Protein AF-A0A973IZ06-F1 (afdb_monomer_lite)

Sequence (169 aa):
MKSPYSHLQQHLMRENWNLSCFGRGHYFFLGFISSAFIGYASLHNDHSNIAILVANFGLVCSFAWSFSNRGSKFWYESWEEKVKKLELQVTGESNFTTIENFLTDKKLLRRLWGRKRFSVSRIAIALSDYTVAIWFIIILIELNQILCIFEVKKISAIILSVISVCSVI

Foldseek 3Di:
DPPPCPVVVVVVVVVVVVVVVVVVLLVVLVVLLVVLVVVLVVQVPPPLPVSLVSLVSSLVSLVVQLVVLVVVVVVVVVVVVVVQVVCCVPPVDDPVCVVVVVPPPPVPVLVPPNPPVPDPSNVSNVVSVVSNVVSVVVNVVSVVVVVVVVVVVVVVVVVVVVVVVVVVD

Secondary structure (DSSP, 8-state):
---TTHHHHHHHHHHHHHHHHHHHHHHHHHHHHHHHHHHHHHHTTT-HHHHHHHHHHHHHHHHHHHHHHHHHHHHHHHHHHHHHHHHHHHHSS-TTTHHHHTTTT-TTTHHHH------HHHHHHHHHHHHHHHHHHHHHHHHHHHHHHHHHHHHHHHHHHHHHHHTT-

pLDDT: mean 77.84, std 15.22, range [39.03, 95.69]

Radius of gyration: 27.6 Å; chains: 1; bounding box: 57×37×101 Å

Structure (mmCIF, N/CA/C/O backbone):
data_AF-A0A973IZ06-F1
#
_entry.id   AF-A0A973IZ06-F1
#
loop_
_atom_site.group_PDB
_atom_site.id
_atom_site.type_symbol
_atom_site.label_atom_id
_atom_site.label_alt_id
_atom_site.label_comp_id
_atom_site.label_asym_id
_atom_site.label_entity_id
_atom_site.label_seq_id
_atom_site.pdbx_PDB_ins_code
_atom_site.Cartn_x
_atom_site.Cartn_y
_atom_site.Cartn_z
_atom_site.occupancy
_atom_site.B_iso_or_equiv
_atom_site.auth_seq_id
_atom_site.auth_comp_id
_atom_site.auth_asym_id
_atom_site.auth_atom_id
_atom_site.pdbx_PDB_model_num
ATOM 1 N N . MET A 1 1 ? -19.737 -13.428 49.543 1.00 48.88 1 MET A N 1
ATOM 2 C CA . MET A 1 1 ? -19.609 -12.009 49.136 1.00 48.88 1 MET A CA 1
ATOM 3 C C . MET A 1 1 ? -18.475 -11.887 48.127 1.00 48.88 1 MET A C 1
ATOM 5 O O . MET A 1 1 ? -17.351 -12.229 48.464 1.00 48.88 1 MET A O 1
ATOM 9 N N . LYS A 1 2 ? -18.753 -11.484 46.879 1.00 55.12 2 LYS A N 1
ATOM 10 C CA . LYS A 1 2 ? -17.703 -11.191 45.886 1.00 55.12 2 LYS A CA 1
ATOM 11 C C . LYS A 1 2 ? -17.052 -9.860 46.271 1.00 55.12 2 LYS A C 1
ATOM 13 O O . LYS A 1 2 ? -17.771 -8.894 46.501 1.00 55.12 2 LYS A O 1
ATOM 18 N N . SER A 1 3 ? -15.722 -9.823 46.364 1.00 62.84 3 SER A N 1
ATOM 19 C CA . SER A 1 3 ? -14.970 -8.597 46.667 1.00 62.84 3 SER A CA 1
ATOM 20 C C . SER A 1 3 ? -15.366 -7.465 45.700 1.00 62.84 3 SER A C 1
ATOM 22 O O . SER A 1 3 ? -15.425 -7.716 44.488 1.00 62.84 3 SER A O 1
ATOM 24 N N . PRO A 1 4 ? -15.599 -6.230 46.186 1.00 63.50 4 PRO A N 1
ATOM 25 C CA . PRO A 1 4 ? -15.941 -5.075 45.355 1.00 63.50 4 PRO A CA 1
ATOM 26 C C . PRO A 1 4 ? -14.806 -4.649 44.407 1.00 63.50 4 PRO A C 1
ATOM 28 O O . PRO A 1 4 ? -14.984 -3.746 43.611 1.00 63.50 4 PRO A O 1
ATOM 31 N N . TYR A 1 5 ? -13.650 -5.311 44.421 1.00 58.25 5 TYR A N 1
ATOM 32 C CA . TYR A 1 5 ? -12.576 -5.069 43.451 1.00 58.25 5 TYR A CA 1
ATOM 33 C C . TYR A 1 5 ? -12.558 -6.093 42.307 1.00 58.25 5 TYR A C 1
ATOM 35 O O . TYR A 1 5 ? -11.857 -5.906 41.315 1.00 58.25 5 TYR A O 1
ATOM 43 N N . SER A 1 6 ? -13.355 -7.164 42.404 1.00 67.50 6 SER A N 1
ATOM 44 C CA . SER A 1 6 ? -13.371 -8.246 41.408 1.00 67.50 6 SER A CA 1
ATOM 45 C C . SER A 1 6 ? -13.900 -7.804 40.040 1.00 67.50 6 SER A C 1
ATOM 47 O O . SER A 1 6 ? -13.400 -8.264 39.018 1.00 67.50 6 SER A O 1
ATOM 49 N N . HIS A 1 7 ? -14.862 -6.880 39.999 1.00 69.06 7 HIS A N 1
ATOM 50 C CA . HIS A 1 7 ? -15.379 -6.327 38.746 1.00 69.06 7 HIS A CA 1
ATOM 51 C C . HIS A 1 7 ? -14.395 -5.332 38.116 1.00 69.06 7 HIS A C 1
ATOM 53 O O . HIS A 1 7 ? -14.140 -5.411 36.919 1.00 69.06 7 HIS A O 1
ATOM 59 N N . LEU A 1 8 ? -13.757 -4.466 38.914 1.00 73.44 8 LEU A N 1
ATOM 60 C CA . LEU A 1 8 ? -12.714 -3.550 38.431 1.00 73.44 8 LEU A CA 1
ATOM 61 C C . LEU A 1 8 ? -11.517 -4.307 37.842 1.00 73.44 8 LEU A C 1
ATOM 63 O O . LEU A 1 8 ? -11.042 -3.961 36.764 1.00 73.44 8 LEU A O 1
ATOM 67 N N . GLN A 1 9 ? -11.076 -5.390 38.489 1.00 74.62 9 GLN A N 1
ATOM 68 C CA . GLN A 1 9 ? -10.021 -6.245 37.939 1.00 74.62 9 GLN A CA 1
ATOM 69 C C . GLN A 1 9 ? -10.435 -6.900 36.616 1.00 74.62 9 GLN A C 1
ATOM 71 O O . GLN A 1 9 ? -9.633 -6.952 35.688 1.00 74.62 9 GLN A O 1
ATOM 76 N N . GLN A 1 10 ? -11.690 -7.338 36.484 1.00 76.50 10 GLN A N 1
ATOM 77 C CA . GLN A 1 10 ? -12.201 -7.879 35.221 1.00 76.50 10 GLN A CA 1
ATOM 78 C C . GLN A 1 10 ? -12.244 -6.829 34.103 1.00 76.50 10 GLN A C 1
ATOM 80 O O . GLN A 1 10 ? -11.938 -7.162 32.957 1.00 76.50 10 GLN A O 1
ATOM 85 N N . HIS A 1 11 ? -12.587 -5.576 34.414 1.00 72.44 11 HIS A N 1
ATOM 86 C CA . HIS A 1 11 ? -12.550 -4.478 33.444 1.00 72.44 11 HIS A CA 1
ATOM 87 C C . HIS A 1 11 ? -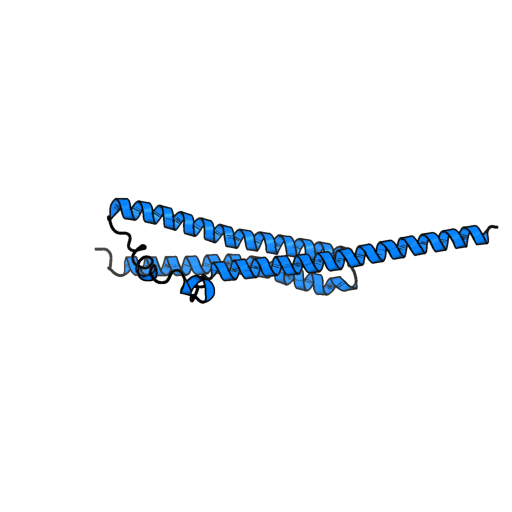11.121 -4.190 32.973 1.00 72.44 11 HIS A C 1
ATOM 89 O O . HIS A 1 11 ? -10.867 -4.218 31.770 1.00 72.44 11 HIS A O 1
ATOM 95 N N . LEU A 1 12 ? -10.174 -4.035 33.903 1.00 76.69 12 LEU A N 1
ATOM 96 C CA . LEU A 1 12 ? -8.765 -3.785 33.578 1.00 76.69 12 LEU A CA 1
ATOM 97 C C . LEU A 1 12 ? -8.141 -4.930 32.765 1.00 76.69 12 LEU A C 1
ATOM 99 O O . LEU A 1 12 ? -7.423 -4.692 31.794 1.00 76.69 12 LEU A O 1
ATOM 103 N N . MET A 1 13 ? -8.444 -6.185 33.115 1.00 74.06 13 MET A N 1
ATOM 104 C CA . MET A 1 13 ? -7.977 -7.352 32.357 1.00 74.06 13 MET A CA 1
ATOM 105 C C . MET A 1 13 ? -8.530 -7.366 30.930 1.00 74.06 13 MET A C 1
ATOM 107 O O . MET A 1 13 ? -7.800 -7.679 29.990 1.00 74.06 13 MET A O 1
ATOM 111 N N . ARG A 1 14 ? -9.807 -7.010 30.754 1.00 75.12 14 ARG A N 1
ATOM 112 C CA . ARG A 1 14 ? -10.464 -6.972 29.442 1.00 75.12 14 ARG A CA 1
ATOM 113 C C . ARG A 1 14 ? -9.892 -5.869 28.554 1.00 75.12 14 ARG A C 1
ATOM 115 O O . ARG A 1 14 ? -9.634 -6.115 27.379 1.00 75.12 14 ARG A O 1
ATOM 122 N N . GLU A 1 15 ? -9.654 -4.685 29.108 1.00 75.19 15 GLU A N 1
ATOM 123 C CA . GLU A 1 15 ? -9.023 -3.577 28.385 1.00 75.19 15 GLU A CA 1
ATOM 124 C C . GLU A 1 15 ? -7.598 -3.924 27.949 1.00 75.19 15 GLU A C 1
ATOM 126 O O . GLU A 1 15 ? -7.254 -3.764 26.777 1.00 75.19 15 GLU A O 1
ATOM 131 N N . ASN A 1 16 ? -6.790 -4.481 28.856 1.00 74.50 16 ASN A N 1
ATOM 132 C CA . ASN A 1 16 ? -5.413 -4.859 28.548 1.00 74.50 16 ASN A CA 1
ATOM 133 C C . ASN A 1 16 ? -5.350 -5.980 27.494 1.00 74.50 16 ASN A C 1
ATOM 135 O O . ASN A 1 16 ? -4.560 -5.926 26.549 1.00 74.50 16 ASN A O 1
ATOM 139 N N . TRP A 1 17 ? -6.242 -6.971 27.597 1.00 69.31 17 TRP A N 1
ATOM 140 C CA . TRP A 1 17 ? -6.393 -8.007 26.578 1.00 69.31 17 TRP A CA 1
ATOM 141 C C . TRP A 1 17 ? -6.735 -7.409 25.208 1.00 69.31 17 TRP A C 1
ATOM 143 O O . TRP A 1 17 ? -6.070 -7.734 24.221 1.00 69.31 17 TRP A O 1
ATOM 153 N N . ASN A 1 18 ? -7.705 -6.493 25.146 1.00 68.81 18 ASN A N 1
ATOM 154 C CA . ASN A 1 18 ? -8.123 -5.846 23.903 1.00 68.81 18 ASN A CA 1
ATOM 155 C C . ASN A 1 18 ? -6.986 -5.044 23.253 1.00 68.81 18 ASN A C 1
ATOM 157 O O . ASN A 1 18 ? -6.750 -5.200 22.052 1.00 68.81 18 ASN A O 1
ATOM 161 N N . LEU A 1 19 ? -6.234 -4.254 24.032 1.00 68.31 19 LEU A N 1
ATOM 162 C CA . LEU A 1 19 ? -5.046 -3.558 23.525 1.00 68.31 19 LEU A CA 1
ATOM 163 C C . LEU A 1 19 ? -4.000 -4.544 22.993 1.00 68.31 19 LEU A C 1
ATOM 165 O O . LEU A 1 19 ? -3.464 -4.349 21.901 1.00 68.31 19 LEU A O 1
ATOM 169 N N . SER A 1 20 ? -3.735 -5.623 23.733 1.00 65.06 20 SER A N 1
ATOM 170 C CA . SER A 1 20 ? -2.732 -6.615 23.343 1.00 65.06 20 SER A CA 1
ATOM 171 C C . SER A 1 20 ? -3.099 -7.354 22.051 1.00 65.06 20 SER A C 1
ATOM 173 O O . SER A 1 20 ? -2.224 -7.642 21.238 1.00 65.06 20 SER A O 1
ATOM 175 N N . CYS A 1 21 ? -4.376 -7.682 21.837 1.00 68.69 21 CYS A N 1
ATOM 176 C CA . CYS A 1 21 ? -4.839 -8.358 20.625 1.00 68.69 21 CYS A CA 1
ATOM 177 C C . CYS A 1 21 ? -4.783 -7.426 19.413 1.00 68.69 21 CYS A C 1
ATOM 179 O O . CYS A 1 21 ? -4.296 -7.834 18.359 1.00 68.69 21 CYS A O 1
ATOM 181 N N . PHE A 1 22 ? -5.208 -6.169 19.581 1.00 67.38 22 PHE A N 1
ATOM 182 C CA . PHE A 1 22 ? -5.101 -5.156 18.532 1.00 67.38 22 PHE A CA 1
ATOM 183 C C . PHE A 1 22 ? -3.638 -4.924 18.125 1.00 67.38 22 PHE A C 1
ATOM 185 O O . PHE A 1 22 ? -3.312 -4.958 16.940 1.00 67.38 22 PHE A O 1
ATOM 192 N N . GLY A 1 23 ? -2.743 -4.772 19.107 1.00 66.50 23 GLY A N 1
ATOM 193 C CA . GLY A 1 23 ? -1.312 -4.613 18.859 1.00 66.50 23 GLY A CA 1
ATOM 194 C C . GLY A 1 23 ? -0.702 -5.822 18.145 1.00 66.50 23 GLY A C 1
ATOM 195 O O . GLY A 1 23 ? -0.031 -5.664 17.130 1.00 66.50 23 GLY A O 1
ATOM 196 N N . ARG A 1 24 ? -0.977 -7.045 18.616 1.00 70.75 24 ARG A N 1
ATOM 197 C CA . ARG A 1 24 ? -0.396 -8.274 18.042 1.00 70.75 24 ARG A CA 1
ATOM 198 C C . ARG A 1 24 ? -0.754 -8.480 16.568 1.00 70.75 24 ARG A C 1
ATOM 200 O O . ARG A 1 24 ? 0.134 -8.793 15.780 1.00 70.75 24 ARG A O 1
ATOM 207 N N . GLY A 1 25 ? -2.013 -8.257 16.183 1.00 72.12 25 GLY A N 1
ATOM 208 C CA . GLY A 1 25 ? -2.421 -8.337 14.775 1.00 72.12 25 GLY A CA 1
ATOM 209 C C . GLY A 1 25 ? -1.747 -7.271 13.906 1.00 72.12 25 GLY A C 1
ATOM 210 O O . GLY A 1 25 ? -1.348 -7.543 12.780 1.00 72.12 25 GLY A O 1
ATOM 211 N N . HIS A 1 26 ? -1.547 -6.071 14.450 1.00 81.56 26 HIS A N 1
ATOM 212 C CA . HIS A 1 26 ? -0.909 -4.960 13.749 1.00 81.56 26 HIS A CA 1
ATOM 213 C C . HIS A 1 26 ? 0.580 -5.210 13.451 1.00 81.56 26 HIS A C 1
ATOM 215 O O . HIS A 1 26 ? 1.019 -5.009 12.318 1.00 81.56 26 HIS A O 1
ATOM 221 N N . TYR A 1 27 ? 1.349 -5.692 14.434 1.00 82.75 27 TYR A N 1
ATOM 222 C CA . TYR A 1 27 ? 2.781 -5.972 14.255 1.00 82.75 27 TYR A CA 1
ATOM 223 C C . TYR A 1 27 ? 3.049 -7.104 13.259 1.00 82.75 27 TYR A C 1
ATOM 225 O O . TYR A 1 27 ? 4.042 -7.053 12.535 1.00 82.75 27 TYR A O 1
ATOM 233 N N . PHE A 1 28 ? 2.151 -8.091 13.185 1.00 87.31 28 PHE A N 1
ATOM 234 C CA . PHE A 1 28 ? 2.245 -9.181 12.216 1.00 87.31 28 PHE A CA 1
ATOM 235 C C . PHE A 1 28 ? 2.281 -8.653 10.775 1.00 87.31 28 PHE A C 1
ATOM 237 O O . PHE A 1 28 ? 3.219 -8.945 10.036 1.00 87.31 28 PHE A O 1
ATOM 244 N N . PHE A 1 29 ? 1.314 -7.814 10.389 1.00 88.50 29 PHE A N 1
ATOM 245 C CA . PHE A 1 29 ? 1.268 -7.251 9.036 1.00 88.50 29 PHE A CA 1
ATOM 246 C C . PHE A 1 29 ? 2.421 -6.285 8.757 1.00 88.50 29 PHE A C 1
ATOM 248 O O . PHE A 1 29 ? 2.991 -6.317 7.666 1.00 88.50 29 PHE A O 1
ATOM 255 N N . LEU A 1 30 ? 2.814 -5.472 9.743 1.00 90.06 30 LEU A N 1
ATOM 256 C CA . LEU A 1 30 ? 3.973 -4.586 9.609 1.00 90.06 30 LEU A CA 1
ATOM 257 C C . LEU A 1 30 ? 5.267 -5.349 9.313 1.00 90.06 30 LEU A C 1
ATOM 259 O O . LEU A 1 30 ? 6.070 -4.872 8.514 1.00 90.06 30 LEU A O 1
ATOM 263 N N . GLY A 1 31 ? 5.468 -6.524 9.914 1.00 93.88 31 GLY A N 1
ATOM 264 C CA . GLY A 1 31 ? 6.631 -7.369 9.642 1.00 93.88 31 GLY A CA 1
ATOM 265 C C . GLY A 1 31 ? 6.728 -7.782 8.170 1.00 93.88 31 GLY A C 1
ATOM 266 O O . GLY A 1 31 ? 7.763 -7.565 7.539 1.00 93.88 31 GLY A O 1
ATOM 267 N N . PHE A 1 32 ? 5.638 -8.299 7.592 1.00 93.19 32 PHE A N 1
ATOM 268 C CA . PHE A 1 32 ? 5.603 -8.680 6.173 1.00 93.19 32 PHE A CA 1
ATOM 269 C C . PHE A 1 32 ? 5.780 -7.486 5.239 1.00 93.19 32 PHE A C 1
ATOM 271 O O . PHE A 1 32 ? 6.555 -7.568 4.290 1.00 93.19 32 PHE A O 1
ATOM 278 N N . ILE A 1 33 ? 5.111 -6.366 5.524 1.00 94.25 33 ILE A N 1
ATOM 279 C CA . ILE A 1 33 ? 5.226 -5.146 4.716 1.00 94.25 33 ILE A CA 1
ATOM 280 C C . ILE A 1 33 ? 6.668 -4.618 4.752 1.00 94.25 33 ILE A C 1
ATOM 282 O O . ILE A 1 33 ? 7.216 -4.255 3.715 1.00 94.25 33 ILE A O 1
ATOM 286 N N . SER A 1 34 ? 7.310 -4.628 5.923 1.00 94.94 34 SER A N 1
ATOM 287 C CA . SER A 1 34 ? 8.701 -4.178 6.080 1.00 94.94 34 SER A CA 1
ATOM 288 C C . SER A 1 34 ? 9.675 -5.088 5.332 1.00 94.94 34 SER A C 1
ATOM 290 O O . SER A 1 34 ? 10.549 -4.604 4.618 1.00 94.94 34 SER A O 1
ATOM 292 N N . SER A 1 35 ? 9.498 -6.408 5.443 1.00 95.62 35 SER A N 1
ATOM 293 C CA . SER A 1 35 ? 10.292 -7.383 4.691 1.00 95.62 35 SER A CA 1
ATOM 294 C C . SER A 1 35 ? 10.120 -7.213 3.178 1.00 95.62 35 SER A C 1
ATOM 296 O O . SER A 1 35 ? 11.112 -7.244 2.453 1.00 95.62 35 SER A O 1
ATOM 298 N N . ALA A 1 36 ? 8.897 -6.952 2.706 1.00 95.12 36 ALA A N 1
ATOM 299 C CA . ALA A 1 36 ? 8.629 -6.676 1.298 1.00 95.12 36 ALA A CA 1
ATOM 300 C C . ALA A 1 36 ? 9.324 -5.392 0.818 1.00 95.12 36 ALA A C 1
ATOM 302 O O . ALA A 1 36 ? 9.908 -5.394 -0.261 1.00 95.12 36 ALA A O 1
ATOM 303 N N . PHE A 1 37 ? 9.334 -4.316 1.617 1.00 95.19 37 PHE A N 1
ATOM 304 C CA . PHE A 1 37 ? 10.072 -3.091 1.277 1.00 95.19 37 PHE A CA 1
ATOM 305 C C . PHE A 1 37 ? 11.581 -3.324 1.170 1.00 95.19 37 PHE A C 1
ATOM 307 O O . PHE A 1 37 ? 12.204 -2.840 0.226 1.00 95.19 37 PHE A O 1
ATOM 314 N N . ILE A 1 38 ? 12.164 -4.085 2.100 1.00 95.69 38 ILE A N 1
ATOM 315 C CA . ILE A 1 38 ? 13.590 -4.444 2.059 1.00 95.69 38 ILE A CA 1
ATOM 316 C C . ILE A 1 38 ? 13.891 -5.285 0.813 1.00 95.69 38 ILE A C 1
ATOM 318 O O . ILE A 1 38 ? 14.848 -5.002 0.093 1.00 95.69 38 ILE A O 1
ATOM 322 N N . GLY A 1 39 ? 13.053 -6.285 0.527 1.00 93.50 39 GLY A N 1
ATOM 323 C CA . GLY A 1 39 ? 13.185 -7.116 -0.669 1.00 93.50 39 GLY A CA 1
ATOM 324 C C . GLY A 1 39 ? 13.100 -6.292 -1.953 1.00 93.50 39 GLY A C 1
ATOM 325 O O . GLY A 1 39 ? 13.948 -6.428 -2.829 1.00 93.50 39 GLY A O 1
ATOM 326 N N . TYR A 1 40 ? 12.129 -5.381 -2.037 1.00 93.56 40 TYR A N 1
ATOM 327 C CA . TYR A 1 40 ? 11.979 -4.474 -3.172 1.00 93.56 40 TYR A CA 1
ATOM 328 C C . TYR A 1 40 ? 13.212 -3.580 -3.354 1.00 93.56 40 TYR A C 1
ATOM 330 O O . TYR A 1 40 ? 13.758 -3.515 -4.453 1.00 93.56 40 TYR A O 1
ATOM 338 N N . ALA A 1 41 ? 13.703 -2.952 -2.280 1.00 92.31 41 ALA A N 1
ATOM 339 C CA . ALA A 1 41 ? 14.886 -2.092 -2.333 1.00 92.31 41 ALA A CA 1
ATOM 340 C C . ALA A 1 41 ? 16.138 -2.837 -2.826 1.00 92.31 41 ALA A C 1
ATOM 342 O O . ALA A 1 41 ? 16.962 -2.253 -3.524 1.00 92.31 41 ALA A O 1
ATOM 343 N N . SER A 1 42 ? 16.262 -4.128 -2.504 1.00 92.88 42 SER A N 1
ATOM 344 C CA . SER A 1 42 ? 17.369 -4.963 -2.977 1.00 92.88 42 SER A CA 1
ATOM 345 C C . SER A 1 42 ? 17.237 -5.392 -4.442 1.00 92.88 42 SER A C 1
ATOM 347 O O . SER A 1 42 ? 18.252 -5.683 -5.062 1.00 92.88 42 SER A O 1
ATOM 349 N N . LEU A 1 43 ? 16.019 -5.495 -4.982 1.00 89.81 43 LEU A N 1
ATOM 350 C CA . LEU A 1 43 ? 15.752 -6.098 -6.298 1.00 89.81 43 LEU A CA 1
ATOM 351 C C . LEU A 1 43 ? 15.457 -5.078 -7.402 1.00 89.81 43 LEU A C 1
ATOM 353 O O . LEU A 1 43 ? 15.556 -5.421 -8.580 1.00 89.81 43 LEU A O 1
ATOM 357 N N . HIS A 1 44 ? 15.098 -3.849 -7.030 1.00 83.88 44 HIS A N 1
ATOM 358 C CA . HIS A 1 44 ? 14.664 -2.786 -7.938 1.00 83.88 44 HIS A CA 1
ATOM 359 C C . HIS A 1 44 ? 15.648 -2.511 -9.096 1.00 83.88 44 HIS A C 1
ATOM 361 O O . HIS A 1 44 ? 15.211 -2.276 -10.217 1.00 83.88 44 HIS A O 1
ATOM 367 N N . ASN A 1 45 ? 16.963 -2.601 -8.865 1.00 81.44 45 ASN A N 1
ATOM 368 C CA . ASN A 1 45 ? 17.961 -2.278 -9.895 1.00 81.44 45 ASN A CA 1
ATOM 369 C C . ASN A 1 45 ? 18.284 -3.449 -10.839 1.00 81.44 45 ASN A C 1
ATOM 371 O O . ASN A 1 45 ? 18.492 -3.235 -12.031 1.00 81.44 45 ASN A O 1
ATOM 375 N N . ASP A 1 46 ? 18.326 -4.679 -10.322 1.00 80.12 46 ASP A N 1
ATOM 376 C CA . ASP A 1 46 ? 18.868 -5.827 -11.064 1.00 80.12 46 ASP A CA 1
ATOM 377 C C . ASP A 1 46 ? 17.775 -6.671 -11.734 1.00 80.12 46 ASP A C 1
ATOM 379 O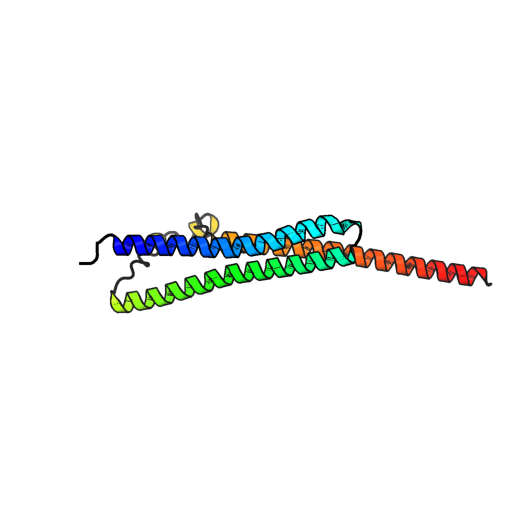 O . ASP A 1 46 ? 17.967 -7.235 -12.818 1.00 80.12 46 ASP A O 1
ATOM 383 N N . HIS A 1 47 ? 16.603 -6.781 -11.099 1.00 81.88 47 HIS A N 1
ATOM 384 C CA . HIS A 1 47 ? 15.565 -7.738 -11.481 1.00 81.88 47 HIS A CA 1
ATOM 385 C C . HIS A 1 47 ? 14.157 -7.134 -11.386 1.00 81.88 47 HIS A C 1
ATOM 387 O O . HIS A 1 47 ? 13.350 -7.554 -10.554 1.00 81.88 47 HIS A O 1
ATOM 393 N N . SER A 1 48 ? 13.821 -6.215 -12.300 1.00 78.81 48 SER A N 1
ATOM 394 C CA . SER A 1 48 ? 12.503 -5.542 -12.338 1.00 78.81 48 SER A CA 1
ATOM 395 C C . SER A 1 48 ? 11.307 -6.523 -12.349 1.00 78.81 48 SER A C 1
ATOM 397 O O . SER A 1 48 ? 10.328 -6.321 -11.634 1.00 78.81 48 SER A O 1
ATOM 399 N N . ASN A 1 49 ? 11.414 -7.680 -13.023 1.00 83.38 49 ASN A N 1
ATOM 400 C CA . ASN A 1 49 ? 10.364 -8.719 -13.010 1.00 83.38 49 ASN A CA 1
ATOM 401 C C . ASN A 1 49 ? 10.116 -9.345 -11.621 1.00 83.38 49 ASN A C 1
ATOM 403 O O . ASN A 1 49 ? 9.005 -9.774 -11.321 1.00 83.38 49 ASN A O 1
ATOM 407 N N . ILE A 1 50 ? 11.145 -9.440 -10.778 1.00 87.44 50 ILE A N 1
ATOM 408 C CA . ILE A 1 50 ? 11.018 -9.982 -9.417 1.00 87.44 50 ILE A CA 1
ATOM 409 C C . ILE A 1 50 ? 10.609 -8.853 -8.464 1.00 87.44 50 ILE A C 1
ATOM 411 O O . ILE A 1 50 ? 9.771 -9.064 -7.589 1.00 87.44 50 ILE A O 1
ATOM 415 N N . ALA A 1 51 ? 11.119 -7.637 -8.683 1.00 89.56 51 ALA A N 1
ATOM 416 C CA . ALA A 1 51 ? 10.731 -6.446 -7.935 1.00 89.56 51 ALA A CA 1
ATOM 417 C C . ALA A 1 51 ? 9.218 -6.183 -8.025 1.00 89.56 51 ALA A C 1
ATOM 419 O O . ALA A 1 51 ? 8.580 -5.956 -6.997 1.00 89.56 51 ALA A O 1
ATOM 420 N N . ILE A 1 52 ? 8.611 -6.319 -9.213 1.00 89.19 52 ILE A N 1
ATOM 421 C CA . ILE A 1 52 ? 7.157 -6.166 -9.375 1.00 89.19 52 ILE A CA 1
ATOM 422 C C . ILE A 1 52 ? 6.362 -7.267 -8.656 1.00 89.19 52 ILE A C 1
ATOM 424 O O . ILE A 1 52 ? 5.296 -6.990 -8.106 1.00 89.19 52 ILE A O 1
ATOM 428 N N . LEU A 1 53 ? 6.862 -8.508 -8.592 1.00 91.12 53 LEU A N 1
ATOM 429 C CA . LEU A 1 53 ? 6.217 -9.579 -7.819 1.00 91.12 53 LEU A CA 1
ATOM 430 C C . LEU A 1 53 ? 6.248 -9.279 -6.317 1.00 91.12 53 LEU A C 1
ATOM 432 O O . LEU A 1 53 ? 5.227 -9.417 -5.641 1.00 91.12 53 LEU A O 1
ATOM 436 N N . VAL A 1 54 ? 7.389 -8.808 -5.806 1.00 93.31 54 VAL A N 1
ATOM 437 C CA . VAL A 1 54 ? 7.530 -8.385 -4.405 1.00 93.31 54 VAL A CA 1
ATOM 438 C C . VAL A 1 54 ? 6.629 -7.185 -4.104 1.00 93.31 54 VAL A C 1
ATOM 440 O O . VAL A 1 54 ? 5.977 -7.160 -3.061 1.00 93.31 54 VAL A O 1
ATOM 443 N N . ALA A 1 55 ? 6.516 -6.231 -5.032 1.00 92.88 55 ALA A N 1
ATOM 444 C CA . ALA A 1 55 ? 5.624 -5.086 -4.884 1.00 92.88 55 ALA A CA 1
ATOM 445 C C . ALA A 1 55 ? 4.141 -5.492 -4.851 1.00 92.88 55 ALA A C 1
ATOM 447 O O . ALA A 1 55 ? 3.384 -5.000 -4.013 1.00 92.88 55 ALA A O 1
ATOM 448 N N . ASN A 1 56 ? 3.725 -6.443 -5.695 1.00 92.06 56 ASN A N 1
ATOM 449 C CA . ASN A 1 56 ? 2.375 -7.011 -5.652 1.00 92.06 56 ASN A CA 1
ATOM 450 C C . ASN A 1 56 ? 2.102 -7.743 -4.332 1.00 92.06 56 ASN A C 1
ATOM 452 O O . ASN A 1 56 ? 1.030 -7.585 -3.749 1.00 92.06 56 ASN A O 1
ATOM 456 N N . PHE A 1 57 ? 3.072 -8.509 -3.829 1.00 94.00 57 PHE A N 1
ATOM 457 C CA . PHE A 1 57 ? 2.955 -9.158 -2.526 1.00 94.00 57 PHE A CA 1
ATOM 458 C C . PHE A 1 57 ? 2.782 -8.128 -1.397 1.00 94.00 57 PHE A C 1
ATOM 460 O O . PHE A 1 57 ? 1.853 -8.242 -0.596 1.00 94.00 57 PHE A O 1
ATOM 467 N N . GLY A 1 58 ? 3.609 -7.077 -1.382 1.00 93.38 58 GLY A N 1
ATOM 468 C CA . GLY A 1 58 ? 3.497 -5.965 -0.436 1.00 93.38 58 GLY A CA 1
ATOM 469 C C . GLY A 1 58 ? 2.130 -5.275 -0.489 1.00 93.38 58 GLY A C 1
ATOM 470 O O . GLY A 1 58 ? 1.515 -5.044 0.556 1.00 93.38 58 GLY A O 1
ATOM 471 N N . LEU A 1 59 ? 1.602 -5.038 -1.695 1.00 92.81 59 LEU A N 1
ATOM 472 C CA . LEU A 1 59 ? 0.268 -4.474 -1.908 1.00 92.81 59 LEU A CA 1
ATOM 473 C C . LEU A 1 59 ? -0.829 -5.355 -1.286 1.00 92.81 59 LEU A C 1
ATOM 475 O O . LEU A 1 59 ? -1.682 -4.851 -0.551 1.00 92.81 59 LEU A O 1
ATOM 479 N N . VAL A 1 60 ? -0.800 -6.667 -1.543 1.00 93.44 60 VAL A N 1
ATOM 480 C CA . VAL A 1 60 ? -1.775 -7.626 -0.995 1.00 93.44 60 VAL A CA 1
ATOM 481 C C . VAL A 1 60 ? -1.721 -7.650 0.533 1.00 93.44 60 VAL A C 1
ATOM 483 O O . VAL A 1 60 ? -2.769 -7.594 1.183 1.00 93.44 60 VAL A O 1
ATOM 486 N N . CYS A 1 61 ? -0.522 -7.659 1.122 1.00 92.19 61 CYS A N 1
ATOM 487 C CA . CYS A 1 61 ? -0.350 -7.580 2.573 1.00 92.19 61 CYS A CA 1
ATOM 488 C C . CYS A 1 61 ? -0.933 -6.282 3.156 1.00 92.19 61 CYS A C 1
ATOM 490 O O . CYS A 1 61 ? -1.639 -6.330 4.165 1.00 92.19 61 CYS A O 1
ATOM 492 N N . SER A 1 62 ? -0.701 -5.134 2.513 1.00 92.69 62 SER A N 1
ATOM 493 C CA . SER A 1 62 ? -1.268 -3.847 2.937 1.00 92.69 62 SER A CA 1
ATOM 494 C C . SER A 1 62 ? -2.798 -3.802 2.821 1.00 92.69 62 SER A C 1
ATOM 496 O O . SER A 1 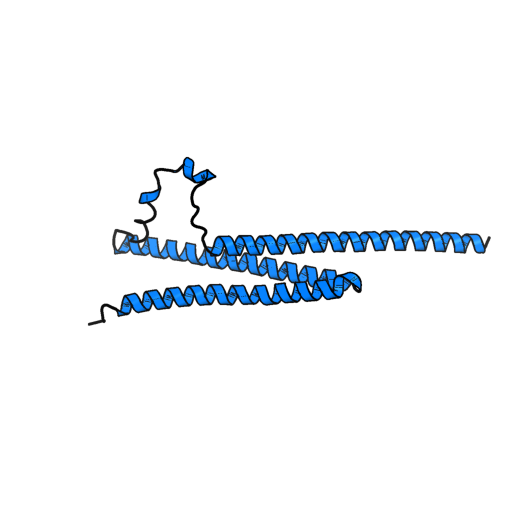62 ? -3.461 -3.264 3.713 1.00 92.69 62 SER A O 1
ATOM 498 N N . PHE A 1 63 ? -3.388 -4.411 1.787 1.00 89.62 63 PHE A N 1
ATOM 499 C CA . PHE A 1 63 ? -4.845 -4.544 1.679 1.00 89.62 63 PHE A CA 1
ATOM 500 C C . PHE A 1 63 ? -5.424 -5.427 2.782 1.00 89.62 63 PHE A C 1
ATOM 502 O O . PHE A 1 63 ? -6.381 -5.026 3.447 1.00 89.62 63 PHE A O 1
ATOM 509 N N . ALA A 1 64 ? -4.832 -6.603 3.007 1.00 90.56 64 ALA A N 1
ATOM 510 C CA . ALA A 1 64 ? -5.246 -7.505 4.078 1.00 90.56 64 ALA A CA 1
ATOM 511 C C . ALA A 1 64 ? -5.195 -6.802 5.443 1.00 90.56 64 ALA A C 1
ATOM 513 O O . ALA A 1 64 ? -6.127 -6.913 6.242 1.00 90.56 64 ALA A O 1
ATOM 514 N N . TRP A 1 65 ? -4.155 -5.998 5.674 1.00 91.31 65 TRP A N 1
ATOM 515 C CA . TRP A 1 65 ? -4.023 -5.193 6.880 1.00 91.31 65 TRP A CA 1
ATOM 516 C C . TRP A 1 65 ? -5.121 -4.130 7.016 1.00 91.31 65 TRP A C 1
ATOM 518 O O . TRP A 1 65 ? -5.741 -4.029 8.078 1.00 91.31 65 TRP A O 1
ATOM 528 N N . SER A 1 66 ? -5.427 -3.380 5.949 1.00 88.69 66 SER A N 1
ATOM 529 C CA . SER A 1 66 ? -6.519 -2.390 5.967 1.00 88.69 66 SER A CA 1
ATOM 530 C C . SER A 1 66 ? -7.877 -3.045 6.233 1.00 88.69 66 SER A C 1
ATOM 532 O O . SER A 1 66 ? -8.637 -2.578 7.090 1.00 88.69 66 SER A O 1
ATOM 534 N N . PHE A 1 67 ? -8.171 -4.178 5.587 1.00 86.06 67 PHE A N 1
ATOM 535 C CA . PHE A 1 67 ? -9.407 -4.922 5.836 1.00 86.06 67 P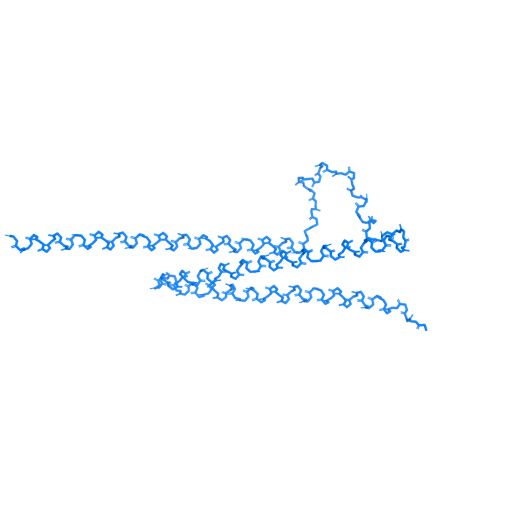HE A CA 1
ATOM 536 C C . PHE A 1 67 ? -9.484 -5.470 7.257 1.00 86.06 67 PHE A C 1
ATOM 538 O O . PHE A 1 67 ? -10.535 -5.347 7.884 1.00 86.06 67 PHE A O 1
ATOM 545 N N . SER A 1 68 ? -8.385 -5.995 7.801 1.00 87.00 68 SER A N 1
ATOM 546 C CA . SER A 1 68 ? -8.331 -6.438 9.196 1.00 87.00 68 SER A CA 1
ATOM 547 C C . SER A 1 68 ? -8.644 -5.284 10.152 1.00 87.00 68 SER A C 1
ATOM 549 O O . SER A 1 68 ? -9.489 -5.427 11.035 1.00 87.00 68 SER A O 1
ATOM 551 N N . ASN A 1 69 ? -8.036 -4.111 9.943 1.00 85.25 69 ASN A N 1
ATOM 552 C CA . ASN A 1 69 ? -8.263 -2.933 10.785 1.00 85.25 69 ASN A CA 1
ATOM 553 C C . ASN A 1 69 ? -9.727 -2.448 10.725 1.00 85.25 69 ASN A C 1
ATOM 555 O O . ASN A 1 69 ? -10.307 -2.075 11.749 1.00 85.25 69 ASN A O 1
ATOM 559 N N . ARG A 1 70 ? -10.348 -2.474 9.538 1.00 83.81 70 ARG A N 1
ATOM 560 C CA . ARG A 1 70 ? -11.768 -2.124 9.343 1.00 83.81 70 ARG A CA 1
ATOM 561 C C . ARG A 1 70 ? -12.702 -3.169 9.956 1.00 83.81 70 ARG A C 1
ATOM 563 O O . ARG A 1 70 ? -13.668 -2.799 10.620 1.00 83.81 70 ARG A O 1
ATOM 570 N N . GLY A 1 71 ? -12.393 -4.451 9.773 1.00 82.88 71 GLY A N 1
ATOM 571 C CA . GLY A 1 71 ? -13.170 -5.578 10.284 1.00 82.88 71 GLY A CA 1
ATOM 572 C C . GLY A 1 71 ? -13.207 -5.617 11.809 1.00 82.88 71 GLY A C 1
ATOM 573 O O . GLY A 1 71 ? -14.287 -5.708 12.389 1.00 82.88 71 GLY A O 1
ATOM 574 N N . SER A 1 72 ? -12.056 -5.451 12.472 1.00 82.12 72 SER A N 1
ATOM 575 C CA . SER A 1 72 ? -11.993 -5.394 13.939 1.00 82.12 72 SER A CA 1
ATOM 576 C C . SER A 1 72 ? -12.832 -4.249 14.501 1.00 82.12 72 SER A C 1
ATOM 578 O O . SER A 1 72 ? -13.536 -4.425 15.493 1.00 82.12 72 SER A O 1
ATOM 580 N N . LYS A 1 73 ? -12.801 -3.087 13.842 1.00 80.38 73 LYS A N 1
ATOM 581 C CA . LYS A 1 73 ? -13.603 -1.934 14.244 1.00 80.38 73 LYS A CA 1
ATOM 582 C C . LYS A 1 73 ? -15.104 -2.185 14.052 1.00 80.38 73 LYS A C 1
ATOM 584 O O . LYS A 1 73 ? -15.873 -1.942 14.975 1.00 80.38 73 LYS A O 1
ATOM 589 N N . PHE A 1 74 ? -15.508 -2.705 12.893 1.00 80.56 74 PHE A N 1
ATOM 590 C CA . PHE A 1 74 ? -16.911 -3.010 12.596 1.00 80.56 74 PHE A CA 1
ATOM 591 C C . PHE A 1 74 ? -17.506 -4.022 13.582 1.00 80.56 74 PHE A C 1
ATOM 593 O O . PHE A 1 74 ? -18.628 -3.846 14.061 1.00 80.56 74 PHE A O 1
ATOM 600 N N . TRP A 1 75 ? -16.750 -5.072 13.911 1.00 82.19 75 TRP A N 1
ATOM 601 C CA . TRP A 1 75 ? -17.196 -6.092 14.855 1.00 82.19 75 TRP A CA 1
ATOM 602 C C . TRP A 1 75 ? -17.355 -5.527 16.270 1.00 82.19 75 TRP A C 1
ATOM 604 O O . TRP A 1 75 ? -18.342 -5.824 16.941 1.00 82.19 75 TRP A O 1
ATOM 614 N N . TYR A 1 76 ? -16.423 -4.667 16.690 1.00 78.88 76 TYR A N 1
ATOM 615 C CA . TYR A 1 76 ? -16.468 -4.002 17.988 1.00 78.88 76 TYR A CA 1
ATOM 616 C C . TYR A 1 76 ? -17.673 -3.054 18.107 1.00 78.88 76 TYR A C 1
ATOM 618 O O . TYR A 1 76 ? -18.461 -3.197 19.036 1.00 78.88 76 TYR A O 1
ATOM 626 N N . GLU A 1 77 ? -17.888 -2.173 17.123 1.00 78.00 77 GLU A N 1
ATOM 627 C CA . GLU A 1 77 ? -19.036 -1.247 17.097 1.00 78.00 77 GLU A CA 1
ATOM 628 C C . GLU A 1 77 ? -20.375 -2.014 17.073 1.00 78.00 77 GLU A C 1
ATOM 630 O O . GLU A 1 77 ? -21.296 -1.701 17.826 1.00 78.00 77 GLU A O 1
ATOM 635 N N . SER A 1 78 ? -20.467 -3.093 16.287 1.00 79.94 78 SER A N 1
ATOM 636 C CA . SER A 1 78 ? -21.671 -3.939 16.225 1.00 79.94 78 SER A CA 1
ATOM 637 C C . SER A 1 78 ? -21.970 -4.651 17.546 1.00 79.94 78 SER A C 1
ATOM 639 O O . SER A 1 78 ? -23.132 -4.881 17.894 1.00 79.94 78 SER A O 1
ATOM 641 N N . TRP A 1 79 ? -20.928 -5.062 18.269 1.00 85.31 79 TRP A N 1
ATOM 642 C CA . TRP A 1 79 ? -21.079 -5.680 19.579 1.00 85.31 79 TRP A CA 1
ATOM 643 C C . TRP A 1 79 ? -21.516 -4.648 20.624 1.00 85.31 79 TRP A C 1
ATOM 645 O O . TRP A 1 79 ? -22.476 -4.912 21.349 1.00 85.31 79 TRP A O 1
ATOM 655 N N . GLU A 1 80 ? -20.896 -3.461 20.644 1.00 79.94 80 GLU A N 1
ATOM 656 C CA . GLU A 1 80 ? -21.287 -2.357 21.533 1.00 79.94 80 GLU A CA 1
ATOM 657 C C . GLU A 1 80 ? -22.754 -1.958 21.326 1.00 79.94 80 GLU A C 1
ATOM 659 O O . GLU A 1 80 ? -23.490 -1.782 22.296 1.00 79.94 80 GLU A O 1
ATOM 664 N N . GLU A 1 81 ? -23.229 -1.904 20.079 1.00 80.31 81 GLU A N 1
ATOM 665 C CA . GLU A 1 81 ? -24.639 -1.632 19.784 1.00 80.31 81 GLU A CA 1
ATOM 666 C C . GLU A 1 81 ? -25.588 -2.705 20.332 1.00 80.31 81 GLU A C 1
ATOM 668 O O . GLU A 1 81 ? -26.650 -2.381 20.872 1.00 80.31 81 GLU A O 1
ATOM 673 N N . LYS A 1 82 ? -25.234 -3.990 20.199 1.00 84.12 82 LYS A N 1
ATOM 674 C CA . LYS A 1 82 ? -26.055 -5.097 20.720 1.00 84.12 82 LYS A CA 1
ATOM 675 C C . LYS A 1 82 ? -26.106 -5.083 22.243 1.00 84.12 82 LYS A C 1
ATOM 677 O O . LYS A 1 82 ? -27.185 -5.244 22.807 1.00 84.12 82 LYS A O 1
ATOM 682 N N . VAL A 1 83 ? -24.970 -4.854 22.899 1.00 83.38 83 VAL A N 1
ATOM 683 C CA . VAL A 1 83 ? -24.899 -4.752 24.363 1.00 83.38 83 VAL A CA 1
ATOM 684 C C . VAL A 1 83 ? -25.700 -3.553 24.856 1.00 83.38 83 VAL A C 1
ATOM 686 O O . VAL A 1 83 ? -26.529 -3.716 25.743 1.00 83.38 83 VAL A O 1
ATOM 689 N N . LYS A 1 84 ? -25.561 -2.387 24.216 1.00 80.56 84 LYS A N 1
ATOM 690 C CA . LYS A 1 84 ? -26.336 -1.183 24.549 1.00 80.56 84 LYS A CA 1
ATOM 691 C C . LYS A 1 84 ? -27.847 -1.425 24.478 1.00 80.56 84 LYS A C 1
ATOM 693 O O . LYS A 1 84 ? -28.581 -0.980 25.355 1.00 80.56 84 LYS A O 1
ATOM 698 N N . LYS A 1 85 ? -28.325 -2.151 23.458 1.00 81.12 85 LYS A N 1
ATOM 699 C CA . LYS A 1 85 ? -29.748 -2.521 23.334 1.00 81.12 85 LYS A CA 1
ATOM 700 C C . LYS A 1 85 ? -30.215 -3.419 24.481 1.00 81.12 85 LYS A C 1
ATOM 702 O O . LYS A 1 85 ? -31.307 -3.204 24.995 1.00 81.12 85 LYS A O 1
ATOM 707 N N . LEU A 1 86 ? -29.398 -4.389 24.887 1.00 83.25 86 LEU A N 1
ATOM 708 C CA . LEU A 1 86 ? -29.706 -5.279 26.010 1.00 83.25 86 LEU A CA 1
ATOM 709 C C . LEU A 1 86 ? -29.680 -4.534 27.353 1.00 83.25 86 LEU A C 1
ATOM 711 O O . LEU A 1 86 ? -30.560 -4.740 28.181 1.00 83.25 86 LEU A O 1
ATOM 715 N N . GLU A 1 87 ? -28.724 -3.627 27.562 1.00 77.12 87 GLU A N 1
ATOM 716 C CA . GLU A 1 87 ? -28.650 -2.813 28.782 1.00 77.12 87 GLU A CA 1
ATOM 717 C C . GLU A 1 87 ? -29.863 -1.893 28.939 1.00 77.12 87 GLU A C 1
ATOM 719 O O . GLU A 1 87 ? -30.426 -1.808 30.029 1.00 77.12 87 GLU A O 1
ATOM 724 N N . LEU A 1 88 ? -30.320 -1.260 27.853 1.00 79.75 88 LEU A N 1
ATOM 725 C CA . LEU A 1 88 ? -31.539 -0.445 27.867 1.00 79.75 88 LEU A CA 1
ATOM 726 C C . LEU A 1 88 ? -32.786 -1.267 28.220 1.00 79.75 88 LEU A C 1
ATOM 728 O O . LEU A 1 88 ? -33.672 -0.756 28.899 1.00 79.75 88 LEU A O 1
ATOM 732 N N . GLN A 1 89 ? -32.849 -2.533 27.797 1.00 79.00 89 GLN A N 1
ATOM 733 C CA . GLN A 1 89 ? -33.962 -3.432 28.121 1.00 79.00 89 GLN A CA 1
ATOM 734 C C . GLN A 1 89 ? -33.975 -3.873 29.591 1.00 79.00 89 GLN A C 1
ATOM 736 O O . GLN A 1 89 ? -35.049 -4.128 30.127 1.00 79.00 89 GLN A O 1
ATOM 741 N N . VAL A 1 90 ? -32.807 -3.982 30.234 1.00 76.31 90 VAL A N 1
ATOM 742 C CA . VAL A 1 90 ? -32.683 -4.498 31.608 1.00 76.31 90 VAL A CA 1
ATOM 743 C C . VAL A 1 90 ? -32.676 -3.381 32.657 1.00 76.31 90 VAL A C 1
ATOM 745 O O . VAL A 1 90 ? -33.330 -3.517 33.686 1.00 76.31 90 VAL A O 1
ATOM 748 N N . THR A 1 91 ? -31.950 -2.288 32.414 1.00 68.75 91 THR A N 1
ATOM 749 C CA . THR A 1 91 ? -31.638 -1.269 33.436 1.00 68.75 91 THR A CA 1
ATOM 750 C C . THR A 1 91 ? -32.369 0.059 33.203 1.00 68.75 91 THR A C 1
ATOM 752 O O . THR A 1 91 ? -32.430 0.889 34.103 1.00 68.75 91 THR A O 1
ATOM 755 N N . GLY A 1 92 ? -32.938 0.291 32.013 1.00 62.56 92 GLY A N 1
ATOM 756 C CA . GLY A 1 92 ? -33.675 1.519 31.672 1.00 62.56 92 GLY A CA 1
ATOM 757 C C . GLY A 1 92 ? -32.802 2.754 31.392 1.00 62.56 92 GLY A C 1
ATOM 758 O O . GLY A 1 92 ? -33.219 3.631 30.641 1.00 62.56 92 GLY A O 1
ATOM 759 N N . GLU A 1 93 ? -31.565 2.795 31.892 1.00 60.12 93 GLU A N 1
ATOM 760 C CA . GLU A 1 93 ? -30.552 3.799 31.549 1.00 60.12 93 GLU A CA 1
ATOM 761 C C . GLU A 1 93 ? -29.277 3.116 31.041 1.00 60.12 93 GLU A C 1
ATOM 763 O O . GLU A 1 93 ? -28.741 2.214 31.686 1.00 60.12 93 GLU A O 1
ATOM 768 N N . SER A 1 94 ? -28.758 3.547 29.884 1.00 52.97 94 SER A N 1
ATOM 769 C CA . SER A 1 94 ? -27.439 3.094 29.433 1.00 52.97 94 SER A CA 1
ATOM 770 C C . SER A 1 94 ? -26.337 3.999 29.983 1.00 52.97 94 SER A C 1
ATOM 772 O O . SER A 1 94 ? -26.253 5.179 29.647 1.00 52.97 94 SER A O 1
ATOM 774 N N . ASN A 1 95 ? -25.411 3.437 30.757 1.00 52.56 95 ASN A N 1
ATOM 775 C CA . ASN A 1 95 ? -24.219 4.159 31.223 1.00 52.56 95 ASN A CA 1
ATOM 776 C C . ASN A 1 95 ? -23.333 4.654 30.056 1.00 52.56 95 ASN A C 1
ATOM 778 O O . ASN A 1 95 ? -22.566 5.604 30.205 1.00 52.56 95 ASN A O 1
ATOM 782 N N . PHE A 1 96 ? -23.478 4.059 28.865 1.00 51.28 96 PHE A N 1
ATOM 783 C CA . PHE A 1 96 ? -22.788 4.470 27.640 1.00 51.28 96 PHE A CA 1
ATOM 784 C C . PHE A 1 96 ? -23.375 5.730 26.965 1.00 51.28 96 PHE A C 1
ATOM 786 O O . PHE A 1 96 ? -22.662 6.387 26.208 1.00 51.28 96 PHE A O 1
ATOM 793 N N . THR A 1 97 ? -24.640 6.113 27.215 1.00 47.09 97 THR A N 1
ATOM 794 C CA . THR A 1 97 ? -25.263 7.302 26.575 1.00 47.09 97 THR A CA 1
ATOM 795 C C . THR A 1 97 ? -24.840 8.635 27.181 1.00 47.09 97 THR A C 1
ATOM 797 O O . THR A 1 97 ? -24.856 9.654 26.488 1.00 47.09 97 THR A O 1
ATOM 800 N N . THR A 1 98 ? -24.440 8.658 28.452 1.00 44.19 98 THR A N 1
ATOM 801 C CA . THR A 1 98 ? -24.202 9.913 29.186 1.00 44.19 98 THR A CA 1
ATOM 802 C C . THR A 1 98 ? -23.028 10.719 28.615 1.00 44.19 98 THR A C 1
ATOM 804 O O . THR A 1 98 ? -23.032 11.947 28.666 1.00 44.19 98 THR A O 1
ATOM 807 N N . ILE A 1 99 ? -22.057 10.060 27.973 1.00 48.81 99 ILE A N 1
ATOM 808 C CA . ILE A 1 99 ? -20.916 10.729 27.323 1.00 48.81 99 ILE A CA 1
ATOM 809 C C . ILE A 1 99 ? -21.314 11.380 25.985 1.00 48.81 99 ILE A C 1
ATOM 811 O O . ILE A 1 99 ? -20.696 12.362 25.567 1.00 48.81 99 ILE A O 1
ATOM 815 N N . GLU A 1 100 ? -22.338 10.861 25.305 1.00 47.34 100 GLU A N 1
ATOM 816 C CA . GLU A 1 100 ? -22.719 11.297 23.956 1.00 47.34 100 GLU A CA 1
ATOM 817 C C . GLU A 1 100 ? -23.615 12.550 23.988 1.00 47.34 100 GLU A C 1
ATOM 819 O O . GLU A 1 100 ? -23.437 13.467 23.182 1.00 47.34 100 GLU A O 1
ATOM 824 N N . ASN A 1 101 ? -24.504 12.650 24.984 1.00 41.91 101 ASN A N 1
ATOM 825 C CA . ASN A 1 101 ? -25.511 13.714 25.063 1.00 41.91 101 ASN A CA 1
ATOM 826 C C . ASN A 1 101 ? -24.960 15.093 25.476 1.00 41.91 101 ASN A C 1
ATOM 828 O O . ASN A 1 101 ? -25.491 16.109 25.031 1.00 41.91 101 ASN A O 1
ATOM 832 N N . PHE A 1 102 ? -23.850 15.171 26.220 1.00 44.72 102 PHE A N 1
ATOM 833 C CA . PHE A 1 102 ? -23.217 16.456 26.587 1.00 44.72 102 PHE A CA 1
ATOM 834 C C . PHE A 1 102 ? -22.551 17.194 25.412 1.00 44.72 102 PHE A C 1
ATOM 836 O O . PHE A 1 102 ? -22.046 18.307 25.563 1.00 44.72 102 PHE A O 1
ATOM 843 N N . LEU A 1 103 ? -22.504 16.578 24.229 1.00 50.28 103 LEU A N 1
ATOM 844 C CA . LEU A 1 103 ? -21.746 17.080 23.088 1.00 50.28 103 LEU A CA 1
ATOM 845 C C . LEU A 1 103 ? -22.636 17.606 21.956 1.00 50.28 103 LEU A C 1
ATOM 847 O O . LEU A 1 103 ? -22.096 18.162 21.000 1.00 50.28 103 LEU A O 1
ATOM 851 N N . THR A 1 104 ? -23.958 17.480 22.010 1.00 48.19 104 THR A N 1
ATOM 852 C CA . THR A 1 104 ? -24.825 17.691 20.834 1.00 48.19 104 THR A CA 1
ATOM 853 C C . THR A 1 104 ? -24.942 19.160 20.383 1.00 48.19 104 THR A C 1
ATOM 855 O O . THR A 1 104 ? -25.069 19.407 19.182 1.00 48.19 104 THR A O 1
ATOM 858 N N . ASP A 1 105 ? -24.738 20.142 21.268 1.00 50.00 105 ASP A N 1
ATOM 859 C CA . ASP A 1 105 ? -25.080 21.555 20.995 1.00 50.00 105 ASP A CA 1
ATOM 860 C C . ASP A 1 105 ? -24.112 22.368 20.117 1.00 50.00 105 ASP A C 1
ATOM 862 O O . ASP A 1 105 ? -24.438 23.470 19.683 1.00 50.00 105 ASP A O 1
ATOM 866 N N . LYS A 1 106 ? -22.924 21.858 19.770 1.00 49.56 106 LYS A N 1
ATOM 867 C CA . LYS A 1 106 ? -21.963 22.593 18.908 1.00 49.56 106 LYS A CA 1
ATOM 868 C C . LYS A 1 106 ? -21.673 21.869 17.594 1.00 49.56 106 LYS A C 1
ATOM 870 O O . LYS A 1 106 ? -20.526 21.598 17.237 1.00 49.56 106 LYS A O 1
ATOM 875 N N . LYS A 1 107 ? -22.743 21.518 16.874 1.00 55.03 107 LYS A N 1
ATOM 876 C CA . LYS A 1 107 ? -22.727 20.675 15.660 1.00 55.03 107 LYS A CA 1
ATOM 877 C C . LYS A 1 107 ? -22.034 21.320 14.446 1.00 55.03 107 LYS A C 1
ATOM 879 O O . LYS A 1 107 ? -21.393 20.605 13.681 1.00 55.03 107 LYS A O 1
ATOM 884 N N . LEU A 1 108 ? -22.104 22.647 14.296 1.00 53.50 108 LEU A N 1
ATOM 885 C CA . LEU A 1 108 ? -21.567 23.361 13.123 1.00 53.50 108 LEU A CA 1
ATOM 886 C C . LEU A 1 108 ? -20.073 23.717 13.244 1.00 53.50 108 LEU A C 1
ATOM 888 O O . LEU A 1 108 ? -19.298 23.367 12.359 1.00 53.50 108 LEU A O 1
ATOM 892 N N . LEU A 1 109 ? -19.627 24.298 14.365 1.00 49.69 109 LEU A N 1
ATOM 893 C CA . LEU A 1 109 ? -18.218 24.700 14.559 1.00 49.69 109 LEU A CA 1
ATOM 894 C C . LEU A 1 109 ? -17.247 23.508 14.703 1.00 49.69 109 LEU A C 1
ATOM 896 O O . LEU A 1 109 ? -16.067 23.601 14.371 1.00 49.69 109 LEU A O 1
ATOM 900 N N . ARG A 1 110 ? -17.739 22.343 15.142 1.00 50.00 110 ARG A N 1
ATOM 901 C CA . ARG A 1 110 ? -16.938 21.120 15.328 1.00 50.00 110 ARG A CA 1
ATOM 902 C C . ARG A 1 110 ? -16.694 20.335 14.029 1.00 50.00 110 ARG A C 1
ATOM 904 O O . ARG A 1 110 ? -15.832 19.460 14.008 1.00 50.00 110 ARG A O 1
ATOM 911 N N . ARG A 1 111 ? -17.425 20.626 12.947 1.00 51.06 111 ARG A N 1
ATOM 912 C CA . ARG A 1 111 ? -17.303 19.907 11.664 1.00 51.06 111 ARG A CA 1
ATOM 913 C C . ARG A 1 111 ? -15.984 20.209 10.940 1.00 51.06 111 ARG A C 1
ATOM 915 O O . ARG A 1 111 ? -15.506 19.344 10.212 1.00 51.06 111 ARG A O 1
ATOM 922 N N . LEU A 1 112 ? -15.400 21.387 11.183 1.00 48.91 112 LEU A N 1
ATOM 923 C CA . LEU A 1 112 ? -14.156 21.843 10.548 1.00 48.91 112 LEU A CA 1
ATOM 924 C C . LEU A 1 112 ? -12.931 21.758 11.478 1.00 48.91 112 LEU A C 1
ATOM 926 O O . LEU A 1 112 ? -11.906 21.234 11.062 1.00 48.91 112 LEU A O 1
ATOM 930 N N . TRP A 1 113 ? -13.046 22.175 12.747 1.00 44.31 113 TRP A N 1
ATOM 931 C CA . TRP A 1 113 ? -11.924 22.184 13.713 1.00 44.31 113 TRP A CA 1
ATOM 932 C C . TRP A 1 113 ? -12.229 21.515 15.051 1.00 44.31 113 TRP A C 1
ATOM 934 O O . TRP A 1 113 ? -11.530 21.694 16.049 1.00 44.31 113 TRP A O 1
ATOM 944 N N . GLY A 1 114 ? -13.282 20.705 15.094 1.00 39.16 114 GLY A N 1
ATOM 945 C CA . GLY A 1 114 ? -13.538 19.873 16.250 1.00 39.16 114 GLY A CA 1
ATOM 946 C C . GLY A 1 114 ? -12.340 18.995 16.550 1.00 39.16 114 GLY A C 1
ATOM 947 O O . GLY A 1 114 ? -11.873 18.297 15.654 1.00 39.16 114 GLY A O 1
ATOM 948 N N . ARG A 1 115 ? -11.895 18.995 17.810 1.00 39.03 115 ARG A N 1
ATOM 949 C CA . ARG A 1 115 ? -10.982 18.012 18.404 1.00 39.03 115 ARG A CA 1
ATOM 950 C C . ARG A 1 115 ? -11.608 16.619 18.214 1.00 39.03 115 ARG A C 1
ATOM 952 O O . ARG A 1 115 ? -12.276 16.093 19.101 1.00 39.03 115 ARG A O 1
ATOM 959 N N . LYS A 1 116 ? -11.522 16.077 16.996 1.00 47.12 116 LYS A N 1
ATOM 960 C CA . LYS A 1 116 ? -12.012 14.752 16.627 1.00 47.12 116 LYS A CA 1
ATOM 961 C C . LYS A 1 116 ? -11.235 13.835 17.550 1.00 47.12 116 LYS A C 1
ATOM 963 O O . LYS A 1 116 ? -10.011 13.825 17.485 1.00 47.12 116 LYS A O 1
ATOM 968 N N . ARG A 1 117 ? -11.915 13.131 18.461 1.00 46.91 117 ARG A N 1
ATOM 969 C CA . ARG A 1 117 ? -11.268 12.064 19.226 1.00 46.91 117 ARG A CA 1
ATOM 970 C C . ARG A 1 117 ? -10.717 11.100 18.180 1.00 46.91 117 ARG A C 1
ATOM 972 O O . ARG A 1 117 ? -11.487 10.411 17.508 1.00 46.91 117 ARG A O 1
ATOM 979 N N . PHE A 1 118 ? -9.411 11.164 17.939 1.00 53.50 118 PHE A N 1
ATOM 980 C CA . PHE A 1 118 ? -8.752 10.265 17.015 1.00 53.50 118 PHE A CA 1
ATOM 981 C C . PHE A 1 118 ? -8.806 8.895 17.675 1.00 53.50 118 PHE A C 1
ATOM 983 O O . PHE A 1 118 ? -8.057 8.600 18.598 1.00 53.50 118 PHE A O 1
ATOM 990 N N . SER A 1 119 ? -9.781 8.089 17.262 1.00 66.81 119 SER A N 1
ATOM 991 C CA . SER A 1 119 ? -9.807 6.680 17.626 1.00 66.81 119 SER A CA 1
ATOM 992 C C . SER A 1 119 ? -8.542 6.047 17.050 1.00 66.81 119 SER A C 1
ATOM 994 O O . SER A 1 119 ? -8.251 6.227 15.865 1.00 66.81 119 SER A O 1
ATOM 996 N N . VAL A 1 120 ? -7.801 5.327 17.894 1.00 70.19 120 VAL A N 1
ATOM 997 C CA . VAL A 1 120 ? -6.557 4.623 17.538 1.00 70.19 120 VAL A CA 1
ATOM 998 C C . VAL A 1 120 ? -6.755 3.778 16.273 1.00 70.19 120 VAL A C 1
ATOM 1000 O O . VAL A 1 120 ? -5.922 3.788 15.370 1.00 70.19 120 VAL A O 1
ATOM 1003 N N . SER A 1 121 ? -7.928 3.157 16.129 1.00 74.25 121 SER A N 1
ATOM 1004 C CA . SER A 1 121 ? -8.307 2.377 14.949 1.00 74.25 121 SER A CA 1
ATOM 1005 C C . SER A 1 121 ? -8.397 3.216 13.671 1.00 74.25 121 SER A C 1
ATOM 1007 O O . SER A 1 121 ? -8.029 2.738 12.606 1.00 74.25 121 SER A O 1
ATOM 1009 N N . ARG A 1 122 ? -8.852 4.476 13.737 1.00 76.75 122 ARG A N 1
ATOM 1010 C CA . ARG A 1 122 ? -8.927 5.355 12.551 1.00 76.75 122 ARG A CA 1
ATOM 1011 C C . ARG A 1 122 ? -7.542 5.749 12.048 1.00 76.75 122 ARG A C 1
ATOM 1013 O O . ARG A 1 122 ? -7.362 5.840 10.840 1.00 76.75 122 ARG A O 1
ATOM 1020 N N . ILE A 1 123 ? -6.589 5.959 12.958 1.00 83.25 123 ILE A N 1
ATOM 1021 C CA . ILE A 1 123 ? -5.191 6.228 12.596 1.00 83.25 123 ILE A CA 1
ATOM 1022 C C . ILE A 1 123 ? -4.586 4.987 11.938 1.00 83.25 123 ILE A C 1
ATOM 1024 O O . ILE A 1 123 ? -3.994 5.101 10.872 1.00 83.25 123 ILE A O 1
ATOM 1028 N N . ALA A 1 124 ? -4.792 3.803 12.521 1.00 85.50 124 ALA A N 1
ATOM 1029 C CA . ALA A 1 124 ? -4.294 2.553 11.950 1.00 85.50 124 ALA A CA 1
ATOM 1030 C C . ALA A 1 124 ? -4.871 2.274 10.552 1.00 85.50 124 ALA A C 1
ATOM 1032 O O . ALA A 1 124 ? -4.123 1.902 9.655 1.00 85.50 124 ALA A O 1
ATOM 1033 N N . ILE A 1 125 ? -6.172 2.516 10.342 1.00 85.25 125 ILE A N 1
ATOM 1034 C CA . ILE A 1 125 ? -6.807 2.387 9.020 1.00 85.25 125 ILE A CA 1
ATOM 1035 C C . ILE A 1 125 ? -6.188 3.373 8.021 1.00 85.25 125 ILE A C 1
ATOM 1037 O O . ILE A 1 125 ? -5.809 2.971 6.924 1.00 85.25 125 ILE A O 1
ATOM 1041 N N . ALA A 1 126 ? -6.038 4.645 8.405 1.00 87.38 126 ALA A N 1
ATOM 1042 C CA . ALA A 1 126 ? -5.436 5.657 7.538 1.00 87.38 126 ALA A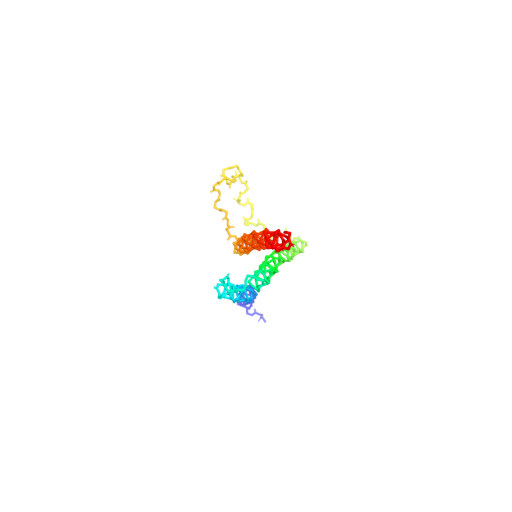 CA 1
ATOM 1043 C C . ALA A 1 126 ? -3.980 5.320 7.180 1.00 87.38 126 ALA A C 1
ATOM 1045 O O . ALA A 1 126 ? -3.575 5.488 6.034 1.00 87.38 126 ALA A O 1
ATOM 1046 N N . LEU A 1 127 ? -3.209 4.800 8.139 1.00 89.19 127 LEU A N 1
ATOM 1047 C CA . LEU A 1 127 ? -1.839 4.349 7.914 1.00 89.19 127 LEU A CA 1
ATOM 1048 C C . LEU A 1 127 ? -1.793 3.154 6.954 1.00 89.19 127 LEU A C 1
ATOM 1050 O O . LEU A 1 127 ? -0.988 3.151 6.027 1.00 89.19 127 LEU A O 1
ATOM 1054 N N . SER A 1 128 ? -2.675 2.166 7.129 1.00 91.25 128 SER A N 1
ATOM 1055 C CA . SER A 1 128 ? -2.747 1.038 6.197 1.00 91.25 128 SER A CA 1
ATOM 1056 C C . SER A 1 128 ? -3.138 1.490 4.787 1.00 91.25 128 SER A C 1
ATOM 1058 O O . SER A 1 128 ? -2.490 1.087 3.823 1.00 91.25 128 SER A O 1
ATOM 1060 N N . ASP A 1 129 ? -4.111 2.396 4.653 1.00 88.88 129 ASP A N 1
ATOM 1061 C CA . ASP A 1 129 ? -4.527 2.944 3.355 1.00 88.88 129 ASP A CA 1
ATOM 1062 C C . ASP A 1 129 ? -3.386 3.736 2.685 1.00 88.88 129 ASP A C 1
ATOM 1064 O O . ASP A 1 129 ? -3.174 3.627 1.478 1.00 88.88 129 ASP A O 1
ATOM 1068 N N . TYR A 1 130 ? -2.590 4.468 3.471 1.00 92.81 130 TYR A N 1
ATOM 1069 C CA . TYR A 1 130 ? -1.382 5.138 2.988 1.00 92.81 130 TYR A CA 1
ATOM 1070 C C . TYR A 1 130 ? -0.346 4.141 2.445 1.00 92.81 130 TYR A C 1
ATOM 1072 O O . TYR A 1 130 ? 0.197 4.347 1.360 1.00 92.81 130 TYR A O 1
ATOM 1080 N N . THR A 1 131 ? -0.103 3.025 3.142 1.00 93.62 131 THR A N 1
ATOM 1081 C CA . THR A 1 131 ? 0.831 1.999 2.643 1.00 93.62 131 THR A CA 1
ATOM 1082 C C . THR A 1 131 ? 0.352 1.327 1.355 1.00 93.62 131 THR A C 1
ATOM 1084 O O . THR A 1 131 ? 1.167 1.084 0.470 1.00 93.62 131 THR A O 1
ATOM 1087 N N . VAL A 1 132 ? -0.959 1.092 1.202 1.00 93.25 132 VAL A N 1
ATOM 1088 C CA . VAL A 1 132 ? -1.546 0.617 -0.064 1.00 93.25 132 VAL A CA 1
ATOM 1089 C C . VAL A 1 132 ? -1.249 1.603 -1.196 1.00 93.25 132 VAL A C 1
ATOM 1091 O O . VAL A 1 132 ? -0.821 1.187 -2.271 1.00 93.25 132 VAL A O 1
ATOM 1094 N N . ALA A 1 133 ? -1.436 2.905 -0.956 1.00 93.50 133 ALA A N 1
ATOM 1095 C CA . ALA A 1 133 ? -1.177 3.933 -1.961 1.00 93.50 133 ALA A CA 1
ATOM 1096 C C . ALA A 1 133 ? 0.297 3.961 -2.403 1.00 93.50 133 ALA A C 1
ATOM 1098 O O . ALA A 1 133 ? 0.567 4.061 -3.598 1.00 93.50 133 ALA A O 1
ATOM 1099 N N . ILE A 1 134 ? 1.244 3.811 -1.467 1.00 94.75 134 ILE A N 1
ATOM 1100 C CA . ILE A 1 134 ? 2.675 3.709 -1.795 1.00 94.75 134 ILE A CA 1
ATOM 1101 C C . ILE A 1 134 ? 2.941 2.513 -2.711 1.00 94.75 134 ILE A C 1
ATOM 1103 O O . ILE A 1 134 ? 3.559 2.679 -3.761 1.00 94.75 134 ILE A O 1
ATOM 1107 N N . TRP A 1 135 ? 2.467 1.320 -2.341 1.00 94.81 135 TRP A N 1
ATOM 1108 C CA . TRP A 1 135 ? 2.676 0.122 -3.157 1.00 94.81 135 TRP A CA 1
ATOM 1109 C C . TRP A 1 135 ? 2.063 0.258 -4.549 1.00 94.81 135 TRP A C 1
ATOM 1111 O O . TRP A 1 135 ? 2.673 -0.154 -5.533 1.00 94.81 135 TRP A O 1
ATOM 1121 N N . PHE A 1 136 ? 0.893 0.889 -4.649 1.00 93.31 136 PHE A N 1
ATOM 1122 C CA . PHE A 1 136 ? 0.253 1.155 -5.931 1.00 93.31 136 PHE A CA 1
ATOM 1123 C C . PHE A 1 136 ? 1.109 2.071 -6.819 1.00 93.31 136 PHE A C 1
ATOM 1125 O O . PHE A 1 136 ? 1.314 1.767 -7.990 1.00 93.31 136 PHE A O 1
ATOM 1132 N N . ILE A 1 137 ? 1.670 3.150 -6.260 1.00 93.94 137 ILE A N 1
ATOM 1133 C CA . ILE A 1 137 ? 2.577 4.053 -6.986 1.00 93.94 137 ILE A CA 1
ATOM 1134 C C . ILE A 1 137 ? 3.833 3.308 -7.455 1.00 93.94 137 ILE A C 1
ATOM 1136 O O . ILE A 1 137 ? 4.223 3.455 -8.611 1.00 93.94 137 ILE A O 1
ATOM 1140 N N . ILE A 1 138 ? 4.438 2.483 -6.596 1.00 92.81 138 ILE A N 1
ATOM 1141 C CA . ILE A 1 138 ? 5.613 1.670 -6.947 1.00 92.81 138 ILE A CA 1
ATOM 1142 C C . ILE A 1 138 ? 5.307 0.752 -8.135 1.00 92.81 138 ILE A C 1
ATOM 1144 O O . ILE A 1 138 ? 6.065 0.718 -9.100 1.00 92.81 138 ILE A O 1
ATOM 1148 N N . ILE A 1 139 ? 4.167 0.056 -8.106 1.00 92.06 139 ILE A N 1
ATOM 1149 C CA . ILE A 1 139 ? 3.751 -0.827 -9.201 1.00 92.06 139 ILE A CA 1
ATOM 1150 C C . ILE A 1 139 ? 3.567 -0.040 -10.501 1.00 92.06 139 ILE A C 1
ATOM 1152 O O . ILE A 1 139 ? 4.012 -0.499 -11.547 1.00 92.06 139 ILE A O 1
ATOM 1156 N N . LEU A 1 140 ? 2.961 1.151 -10.459 1.00 91.19 140 LEU A N 1
ATOM 1157 C CA . LEU A 1 140 ? 2.822 1.994 -11.652 1.00 91.19 140 LEU A CA 1
ATOM 1158 C C . LEU A 1 140 ? 4.180 2.424 -12.226 1.00 91.19 140 LEU A C 1
ATOM 1160 O O . LEU A 1 140 ? 4.341 2.463 -13.446 1.00 91.19 140 LEU A O 1
ATOM 1164 N N . ILE A 1 141 ? 5.155 2.732 -11.367 1.00 89.94 141 ILE A N 1
ATOM 1165 C CA . ILE A 1 141 ? 6.516 3.084 -11.790 1.00 89.94 141 ILE A CA 1
ATOM 1166 C C . ILE A 1 141 ? 7.188 1.889 -12.476 1.00 89.94 141 ILE A C 1
ATOM 1168 O O . ILE A 1 141 ? 7.667 2.032 -13.600 1.00 89.94 141 ILE A O 1
ATOM 1172 N N . GLU A 1 142 ? 7.169 0.712 -11.849 1.00 88.94 142 GLU A N 1
ATOM 1173 C CA 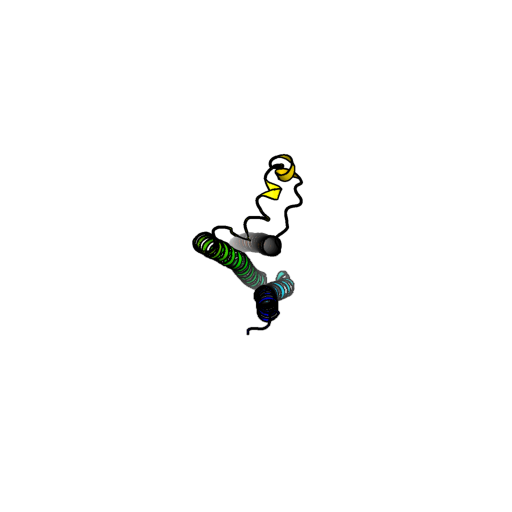. GLU A 1 142 ? 7.770 -0.510 -12.406 1.00 88.94 142 GLU A CA 1
ATOM 1174 C C . GLU A 1 142 ? 7.083 -0.940 -13.713 1.00 88.94 142 GLU A C 1
ATOM 1176 O O . GLU A 1 142 ? 7.749 -1.273 -14.691 1.00 88.94 142 GLU A O 1
ATOM 1181 N N . LEU A 1 143 ? 5.750 -0.849 -13.794 1.00 87.69 143 LEU A N 1
ATOM 1182 C CA . LEU A 1 143 ? 5.014 -1.127 -15.031 1.00 87.69 143 LEU A CA 1
ATOM 1183 C C . LEU A 1 143 ? 5.443 -0.194 -16.170 1.00 87.69 143 LEU A C 1
ATOM 1185 O O . LEU A 1 143 ? 5.684 -0.663 -17.282 1.00 87.69 143 LEU A O 1
ATOM 1189 N N . ASN A 1 144 ? 5.587 1.107 -15.905 1.00 86.25 144 ASN A N 1
ATOM 1190 C CA . ASN A 1 144 ? 6.056 2.062 -16.911 1.00 86.25 144 ASN A CA 1
ATOM 1191 C C . ASN A 1 144 ? 7.491 1.762 -17.372 1.00 86.25 144 ASN A C 1
ATOM 1193 O O . ASN A 1 144 ? 7.787 1.868 -18.564 1.00 86.25 144 ASN A O 1
ATOM 1197 N N . GLN A 1 145 ? 8.376 1.354 -16.458 1.00 83.88 145 GLN A N 1
ATOM 1198 C CA . GLN A 1 145 ? 9.746 0.959 -16.799 1.00 83.88 145 GLN A CA 1
ATOM 1199 C C . GLN A 1 145 ? 9.776 -0.295 -17.682 1.00 83.88 145 GLN A C 1
ATOM 1201 O O . GLN A 1 145 ? 10.449 -0.300 -18.715 1.00 83.88 145 GLN A O 1
ATOM 1206 N N . ILE A 1 146 ? 9.001 -1.328 -17.337 1.00 82.62 146 ILE A N 1
ATOM 1207 C CA . ILE A 1 146 ? 8.904 -2.568 -18.121 1.00 82.62 146 ILE A CA 1
ATOM 1208 C C . ILE A 1 146 ? 8.356 -2.288 -19.528 1.00 82.62 146 ILE A C 1
ATOM 1210 O O . ILE A 1 146 ? 8.911 -2.780 -20.514 1.00 82.62 146 ILE A O 1
ATOM 1214 N N . LEU A 1 147 ? 7.304 -1.468 -19.642 1.00 83.00 147 LEU A N 1
ATOM 1215 C CA . LEU A 1 147 ? 6.731 -1.075 -20.933 1.00 83.00 147 LEU A CA 1
ATOM 1216 C C . LEU A 1 147 ? 7.748 -0.318 -21.801 1.00 83.00 147 LEU A C 1
ATOM 1218 O O . LEU A 1 147 ? 7.881 -0.619 -22.987 1.00 83.00 147 LEU A O 1
ATOM 1222 N N . CYS A 1 148 ? 8.518 0.599 -21.208 1.00 82.25 148 CYS A N 1
ATOM 1223 C CA . CYS A 1 148 ? 9.571 1.338 -21.906 1.00 82.25 148 CYS A CA 1
ATOM 1224 C C . CYS A 1 148 ? 10.671 0.405 -22.448 1.00 82.25 148 CYS A C 1
ATOM 1226 O O . CYS A 1 148 ? 11.037 0.484 -23.621 1.00 82.25 148 CYS A O 1
ATOM 1228 N N . ILE A 1 149 ? 11.152 -0.541 -21.632 1.00 79.75 149 ILE A N 1
ATOM 1229 C CA . ILE A 1 149 ? 12.156 -1.534 -22.054 1.00 79.75 149 ILE A CA 1
ATOM 1230 C C . ILE A 1 149 ? 11.628 -2.392 -23.212 1.00 79.75 149 ILE A C 1
ATOM 1232 O O . ILE A 1 149 ? 12.378 -2.718 -24.137 1.00 79.75 149 ILE A O 1
ATOM 1236 N N . PHE A 1 150 ? 10.349 -2.769 -23.175 1.00 79.94 150 PHE A N 1
ATOM 1237 C CA . PHE A 1 150 ? 9.736 -3.583 -24.220 1.00 79.94 150 PHE A CA 1
ATOM 1238 C C . PHE A 1 150 ? 9.643 -2.840 -25.560 1.00 79.94 150 PHE A C 1
ATOM 1240 O O . PHE A 1 150 ? 9.977 -3.417 -26.596 1.00 79.94 150 PHE A O 1
ATOM 1247 N N . GLU A 1 151 ? 9.271 -1.557 -25.543 1.00 81.50 151 GLU A N 1
ATOM 1248 C CA . GLU A 1 151 ? 9.276 -0.702 -26.738 1.00 81.50 151 GLU A CA 1
ATOM 1249 C C . GLU A 1 151 ? 10.689 -0.551 -27.325 1.00 81.50 151 GLU A C 1
ATOM 1251 O O . GLU A 1 151 ? 10.889 -0.769 -28.521 1.00 81.50 151 GLU A O 1
ATOM 1256 N N . VAL A 1 152 ? 11.708 -0.302 -26.493 1.00 80.06 152 VAL A N 1
ATOM 1257 C CA . VAL A 1 152 ? 13.106 -0.194 -26.956 1.00 80.06 152 VAL A CA 1
ATOM 1258 C C . VAL A 1 152 ? 13.598 -1.497 -27.597 1.00 80.06 152 VAL A C 1
ATOM 1260 O O . VAL A 1 152 ? 14.225 -1.464 -28.658 1.00 80.06 152 VAL A O 1
ATOM 1263 N N . LYS A 1 153 ? 13.294 -2.657 -26.996 1.00 81.50 153 LYS A N 1
ATOM 1264 C CA . LYS A 1 153 ? 13.679 -3.968 -27.550 1.00 81.50 153 LYS A CA 1
ATOM 1265 C C . LYS A 1 153 ? 12.976 -4.287 -28.870 1.00 81.50 153 LYS A C 1
ATOM 1267 O O . LYS A 1 153 ? 13.583 -4.900 -29.744 1.00 81.50 153 LYS A O 1
ATOM 1272 N N . LYS A 1 154 ? 11.716 -3.876 -29.039 1.00 85.38 154 LYS A N 1
ATOM 1273 C CA . LYS A 1 154 ? 11.016 -3.999 -30.326 1.00 85.38 154 LYS A CA 1
ATOM 1274 C C . LYS A 1 154 ? 11.683 -3.151 -31.404 1.00 85.38 154 LYS A C 1
ATOM 1276 O O . LYS A 1 154 ? 11.940 -3.657 -32.493 1.00 85.38 154 LYS A O 1
ATOM 1281 N N . ILE A 1 155 ? 11.989 -1.889 -31.096 1.00 85.19 155 ILE A N 1
ATOM 1282 C CA . ILE A 1 155 ? 12.635 -0.969 -32.040 1.00 85.19 155 ILE A CA 1
ATOM 1283 C C . ILE A 1 155 ? 14.007 -1.511 -32.462 1.00 85.19 155 ILE A C 1
ATOM 1285 O O . ILE A 1 155 ? 14.303 -1.552 -33.656 1.00 85.19 155 ILE A O 1
ATOM 1289 N N . SER A 1 156 ? 14.828 -1.992 -31.521 1.00 81.69 156 SER A N 1
ATOM 1290 C CA . SER A 1 156 ? 16.146 -2.549 -31.855 1.00 81.69 156 SER A CA 1
ATOM 1291 C C . SER A 1 156 ? 16.058 -3.811 -32.720 1.00 81.69 156 SER A C 1
ATOM 1293 O O . SER A 1 156 ? 16.841 -3.954 -33.658 1.00 81.69 156 SER A O 1
ATOM 1295 N N . ALA A 1 157 ? 15.082 -4.691 -32.476 1.00 85.44 157 ALA A N 1
ATOM 1296 C CA . ALA A 1 157 ? 14.855 -5.876 -33.303 1.00 85.44 157 ALA A CA 1
ATOM 1297 C C . ALA A 1 157 ? 14.463 -5.521 -34.749 1.00 85.44 157 ALA A C 1
ATOM 1299 O O . ALA A 1 157 ? 14.941 -6.163 -35.684 1.00 85.44 157 ALA A O 1
ATOM 1300 N N . ILE A 1 158 ? 13.643 -4.479 -34.941 1.00 88.31 158 ILE A N 1
ATOM 1301 C CA . ILE A 1 158 ? 13.274 -3.973 -36.274 1.00 88.31 158 ILE A CA 1
ATOM 1302 C C . ILE A 1 158 ? 14.496 -3.376 -36.983 1.00 88.31 158 ILE A C 1
ATOM 1304 O O . ILE A 1 158 ? 14.722 -3.652 -38.156 1.00 88.31 158 ILE A O 1
ATOM 1308 N N . ILE A 1 159 ? 15.321 -2.591 -36.286 1.00 90.88 159 ILE A N 1
ATOM 1309 C CA . ILE A 1 159 ? 16.538 -2.015 -36.879 1.00 90.88 159 ILE A CA 1
ATOM 1310 C C . ILE A 1 159 ? 17.503 -3.126 -37.319 1.00 90.88 159 ILE A C 1
ATOM 1312 O O . ILE A 1 159 ? 18.020 -3.085 -38.433 1.00 90.88 159 ILE A O 1
ATOM 1316 N N . LEU A 1 160 ? 17.712 -4.146 -36.482 1.00 90.50 160 LEU A N 1
ATOM 1317 C CA . LEU A 1 160 ? 18.575 -5.283 -36.813 1.00 90.50 160 LEU A CA 1
ATOM 1318 C C . LEU A 1 160 ? 18.044 -6.099 -38.000 1.00 90.50 160 LEU A C 1
ATOM 1320 O O . LEU A 1 160 ? 18.839 -6.528 -38.837 1.00 90.50 160 LEU A O 1
ATOM 1324 N N . SER A 1 161 ? 16.725 -6.291 -38.113 1.00 83.50 161 SER A N 1
ATOM 1325 C CA . SER A 1 161 ? 16.144 -7.001 -39.257 1.00 83.50 161 SER A CA 1
ATOM 1326 C C . SER A 1 161 ? 16.289 -6.205 -40.556 1.00 83.50 161 SER A C 1
ATOM 1328 O O . SER A 1 161 ? 16.652 -6.784 -41.578 1.00 83.50 161 SER A O 1
ATOM 1330 N N . VAL A 1 162 ? 16.107 -4.881 -40.512 1.00 89.69 162 VAL A N 1
ATOM 1331 C CA . VAL A 1 162 ? 16.343 -3.995 -41.664 1.00 89.69 162 VAL A CA 1
ATOM 1332 C C . VAL A 1 162 ? 17.811 -4.041 -42.095 1.00 89.69 162 VAL A C 1
ATOM 1334 O O . VAL A 1 162 ? 18.084 -4.238 -43.276 1.00 89.69 162 VAL A O 1
ATOM 1337 N N . ILE A 1 163 ? 18.759 -3.944 -41.153 1.00 91.81 163 ILE A N 1
ATOM 1338 C CA . ILE A 1 163 ? 20.199 -4.050 -41.448 1.00 91.81 163 ILE A CA 1
ATOM 1339 C C . ILE A 1 163 ? 20.527 -5.403 -42.095 1.00 91.81 163 ILE A C 1
ATOM 1341 O O . ILE A 1 163 ? 21.248 -5.450 -43.091 1.00 91.81 163 ILE A O 1
ATOM 1345 N N . SER A 1 164 ? 19.969 -6.500 -41.573 1.00 86.50 164 SER A N 1
ATOM 1346 C CA . SER A 1 164 ? 20.182 -7.838 -42.132 1.00 86.50 164 SER A CA 1
ATOM 1347 C C . SER A 1 164 ? 19.666 -7.959 -43.567 1.00 86.50 164 SER A C 1
ATOM 1349 O O . SER A 1 164 ? 20.351 -8.550 -44.396 1.00 86.50 164 SER A O 1
ATOM 1351 N N . VAL A 1 165 ? 18.493 -7.402 -43.883 1.00 89.25 165 VAL A N 1
ATOM 1352 C CA . VAL A 1 165 ? 17.946 -7.431 -45.252 1.00 89.25 165 VAL A CA 1
ATOM 1353 C C . VAL A 1 165 ? 18.796 -6.577 -46.194 1.00 89.25 165 VAL A C 1
ATOM 1355 O O . VAL A 1 165 ? 19.126 -7.028 -47.287 1.00 89.25 165 VAL A O 1
ATOM 1358 N N . CYS A 1 166 ? 19.220 -5.388 -45.756 1.00 83.94 166 CYS A N 1
ATOM 1359 C CA . CYS A 1 166 ? 20.108 -4.518 -46.528 1.00 83.94 166 CYS A CA 1
ATOM 1360 C C . CYS A 1 166 ? 21.474 -5.149 -46.827 1.00 83.94 166 CYS A C 1
ATOM 1362 O O . CYS A 1 166 ? 22.060 -4.823 -47.845 1.00 83.94 166 CYS A O 1
ATOM 1364 N N . SER A 1 167 ? 21.993 -6.031 -45.968 1.00 83.12 167 SER A N 1
ATOM 1365 C CA . SER A 1 167 ? 23.288 -6.690 -46.204 1.00 83.12 167 SER A CA 1
ATOM 1366 C C . SER A 1 167 ? 23.265 -7.818 -47.246 1.00 83.12 167 SER A C 1
ATOM 1368 O O . SER A 1 167 ? 24.326 -8.286 -47.650 1.00 83.12 167 SER A O 1
ATOM 1370 N N . VAL A 1 168 ? 22.077 -8.284 -47.647 1.00 85.38 168 VAL A N 1
ATOM 1371 C CA . VAL A 1 168 ? 21.895 -9.409 -48.585 1.00 85.38 168 VAL A CA 1
ATOM 1372 C C . VAL A 1 168 ? 21.583 -8.933 -50.013 1.00 85.38 168 VAL A C 1
ATOM 1374 O O . VAL A 1 168 ? 21.749 -9.706 -50.956 1.00 85.38 168 VAL A O 1
ATOM 1377 N N . ILE A 1 169 ? 21.139 -7.682 -50.169 1.00 77.50 169 ILE A N 1
ATOM 1378 C CA . ILE A 1 169 ? 20.861 -7.017 -51.455 1.00 77.50 169 ILE A CA 1
ATOM 1379 C C . ILE A 1 169 ? 22.122 -6.294 -51.927 1.00 77.50 169 ILE A C 1
ATOM 1381 O O . ILE A 1 169 ? 22.441 -6.418 -53.129 1.00 77.50 169 ILE A O 1
#